Protein AF-A0AAF0EK63-F1 (afdb_monomer)

Sequence (101 aa):
MSTYFDTLRTPYQNVPITEEGVATSEFIEATEGVVKLFDLLGSTAFAVVQNDMNGNIKKIRDRLLATGPDLSGTLQLLVKNEGQPGDKKRTATEGLLWLLR

Organism: NCBI:txid180528

Nearest PDB structures (foldseek):
  3kv0-assembly1_A  TM=8.869E-01  e=2.535E-06  Podospora anserina
  4gjq-assembly1_A  TM=7.979E-01  e=3.748E-03  Homo sapiens
  1sx6-assembly1_A  TM=8.122E-01  e=4.472E-03  Homo sapiens
  2evd-assembly1_A  TM=8.133E-01  e=6.002E-03  Homo sapiens

Mean predicted aligned error: 3.24 Å

pLDDT: mean 94.57, std 4.96, range [72.56, 98.75]

Solvent-accessible surface area (backbone atoms only — not comparable to full-atom values): 5704 Å² total; per-residue (Å²): 135,87,56,76,67,76,71,40,93,41,39,71,92,70,40,55,73,54,98,70,32,43,33,33,69,46,46,48,50,20,50,53,47,56,50,55,49,50,62,78,68,68,47,77,82,47,50,65,56,43,51,52,51,53,53,23,50,47,34,39,49,54,48,29,73,74,58,36,57,93,42,22,37,15,53,52,35,29,41,64,68,56,47,62,94,88,56,94,69,40,63,33,48,52,16,49,55,63,74,75,107

Foldseek 3Di:
DDDLQNVQPAAPVNQDQDPLGTFLVSVLSNLVSVLVVVVVVVDPVCVVVSVLLVQLSVQLVVQCVVPPCVQRRHVNSLQVNQDDPPDPDSRNVVSVVVSVD

InterPro domains:
  IPR014830 Glycolipid transfer protein domain [PF08718] (22-101)
  IPR014830 Glycolipid transfer protein domain [PTHR10219] (5-101)
  IPR036497 Glycolipid transfer protein superfamily [G3DSA:1.10.3520.10] (2-101)
  IPR036497 Glycolipid transfer protein superfamily [SSF110004] (13-101)

Radius of gyration: 14.44 Å; Cα contacts (8 Å, |Δi|>4): 111; chains: 1; bounding box: 33×40×39 Å

Secondary structure (DSSP, 8-state):
---GGGG-SS-GGG--EETTEEBHHHHHHHHHHHHHHHHHTT-GGGHHHHHHHHHHHHHHHHHHHHH-HHHHSBHHHHHHHH--TT-S--HHHHHHHHHT-

Structure (mmCIF, N/CA/C/O backbone):
data_AF-A0AAF0EK63-F1
#
_entry.id   AF-A0AAF0EK63-F1
#
loop_
_atom_site.group_PDB
_atom_site.id
_atom_site.type_symbol
_atom_site.label_atom_id
_atom_site.label_alt_id
_atom_site.label_comp_id
_atom_site.label_asym_id
_atom_site.label_entity_id
_atom_site.label_seq_id
_atom_site.pdbx_PDB_ins_code
_atom_site.Cartn_x
_atom_site.Cartn_y
_atom_site.Cartn_z
_atom_site.occupancy
_atom_site.B_iso_or_equiv
_atom_site.auth_seq_id
_atom_site.auth_comp_id
_atom_site.auth_asym_id
_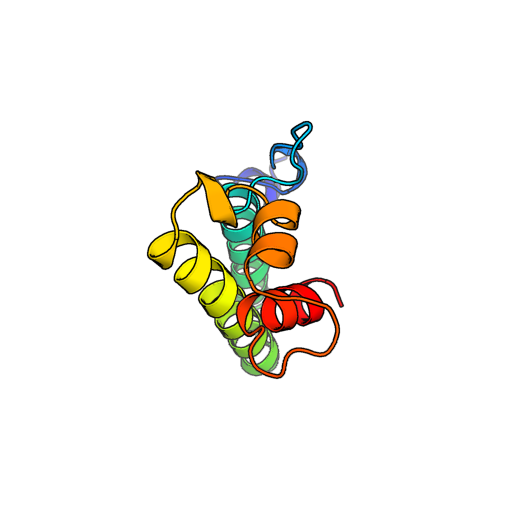atom_site.auth_atom_id
_atom_site.pdbx_PDB_model_num
ATOM 1 N N . MET A 1 1 ? -19.325 20.355 6.082 1.00 72.56 1 MET A N 1
ATOM 2 C CA . MET A 1 1 ? -18.933 19.570 7.272 1.00 72.56 1 MET A CA 1
ATOM 3 C C . MET A 1 1 ? -17.830 18.640 6.802 1.00 72.56 1 MET A C 1
ATOM 5 O O . MET A 1 1 ? -18.084 17.948 5.827 1.00 72.56 1 MET A O 1
ATOM 9 N N . SER A 1 2 ? -16.621 18.713 7.368 1.00 86.19 2 SER A N 1
ATOM 10 C CA . SER A 1 2 ? -15.533 17.814 6.962 1.00 86.19 2 SER A CA 1
ATOM 11 C C . SER A 1 2 ? -15.669 16.472 7.674 1.00 86.19 2 SER A C 1
ATOM 13 O O . SER A 1 2 ? -16.073 16.405 8.836 1.00 86.19 2 SER A O 1
ATOM 15 N N . THR A 1 3 ? -15.344 15.408 6.966 1.00 91.88 3 THR A N 1
ATOM 16 C CA . THR A 1 3 ? -15.284 14.035 7.453 1.00 91.88 3 THR A CA 1
ATOM 17 C C . THR A 1 3 ? -13.848 13.673 7.824 1.00 91.88 3 THR A C 1
ATOM 19 O O . THR A 1 3 ? -12.909 14.410 7.524 1.00 91.88 3 THR A O 1
ATOM 22 N N . TYR A 1 4 ? -13.655 12.513 8.453 1.00 92.00 4 TYR A N 1
ATOM 23 C CA . TYR A 1 4 ? -12.315 11.977 8.698 1.00 92.00 4 TYR A CA 1
ATOM 24 C C . TYR A 1 4 ? -11.468 11.901 7.417 1.00 92.00 4 TYR A C 1
ATOM 26 O O . TYR A 1 4 ? -10.296 12.273 7.425 1.00 92.00 4 TYR A O 1
ATOM 34 N N . PHE A 1 5 ? -12.069 11.467 6.307 1.00 90.12 5 PHE A N 1
ATOM 35 C CA . PHE A 1 5 ? -11.356 11.267 5.045 1.00 90.12 5 PHE A CA 1
ATOM 36 C C . PHE A 1 5 ? -10.809 12.567 4.446 1.00 90.12 5 PHE A C 1
ATOM 38 O O . PHE A 1 5 ? -9.795 12.522 3.757 1.00 90.12 5 PHE A O 1
ATOM 45 N N . ASP A 1 6 ? -11.401 13.716 4.783 1.00 90.31 6 ASP A N 1
ATOM 46 C CA . ASP A 1 6 ? -10.906 15.033 4.358 1.00 90.31 6 ASP A CA 1
ATOM 47 C C . ASP A 1 6 ? -9.614 15.443 5.091 1.00 90.31 6 ASP A C 1
ATOM 49 O O . ASP A 1 6 ? -8.952 16.400 4.700 1.00 90.31 6 ASP A O 1
ATOM 53 N N . THR A 1 7 ? -9.245 14.729 6.162 1.00 90.88 7 THR A N 1
ATOM 54 C CA . THR A 1 7 ? -8.003 14.957 6.923 1.00 90.88 7 THR A CA 1
ATOM 55 C C . THR A 1 7 ? -6.842 14.077 6.461 1.00 90.88 7 THR A C 1
ATOM 57 O O . THR A 1 7 ? -5.705 14.274 6.896 1.00 90.88 7 THR A O 1
ATOM 60 N N . LEU A 1 8 ? -7.109 13.097 5.591 1.00 92.69 8 LEU A N 1
ATOM 61 C CA . LEU A 1 8 ? -6.079 12.213 5.059 1.00 92.69 8 LEU A CA 1
ATOM 62 C C . LEU A 1 8 ? -5.196 12.970 4.072 1.00 92.69 8 LEU A C 1
ATOM 64 O O . LEU A 1 8 ? -5.685 13.687 3.204 1.00 92.69 8 LEU A O 1
ATOM 68 N N . ARG A 1 9 ? -3.882 12.758 4.176 1.00 90.25 9 ARG A N 1
ATOM 69 C CA . ARG A 1 9 ? -2.905 13.358 3.261 1.00 90.25 9 ARG A CA 1
ATOM 70 C C . ARG A 1 9 ? -3.132 12.894 1.815 1.00 90.25 9 ARG A C 1
ATOM 72 O O . ARG A 1 9 ? -3.133 13.730 0.917 1.00 90.25 9 ARG A O 1
ATOM 79 N N . THR A 1 10 ? -3.418 11.606 1.620 1.00 94.31 10 THR A N 1
ATOM 80 C CA . THR A 1 10 ? -3.821 11.042 0.325 1.00 94.31 10 THR A CA 1
ATOM 81 C C . THR A 1 10 ? -5.068 10.174 0.502 1.00 94.31 10 THR A C 1
ATOM 83 O O . THR A 1 10 ? -4.957 9.028 0.933 1.00 94.31 10 THR A O 1
ATOM 86 N N . PRO A 1 11 ? -6.279 10.682 0.214 1.00 94.94 11 PRO A N 1
ATOM 87 C CA . PRO A 1 11 ? -7.461 9.832 0.127 1.00 94.94 11 PRO A CA 1
ATOM 88 C C . PRO A 1 11 ? -7.390 8.967 -1.139 1.00 94.94 11 PRO A C 1
ATOM 90 O O . PRO A 1 11 ? -6.827 9.388 -2.148 1.00 94.94 11 PRO A O 1
ATOM 93 N N . TYR A 1 12 ? -8.031 7.793 -1.134 1.00 95.62 12 TYR A N 1
ATOM 94 C CA . TYR A 1 12 ? -8.047 6.886 -2.298 1.00 95.62 12 TYR A CA 1
ATOM 95 C C . TYR A 1 12 ? -8.511 7.547 -3.604 1.00 95.62 12 TYR A C 1
ATOM 97 O O . TYR A 1 12 ? -8.040 7.191 -4.676 1.00 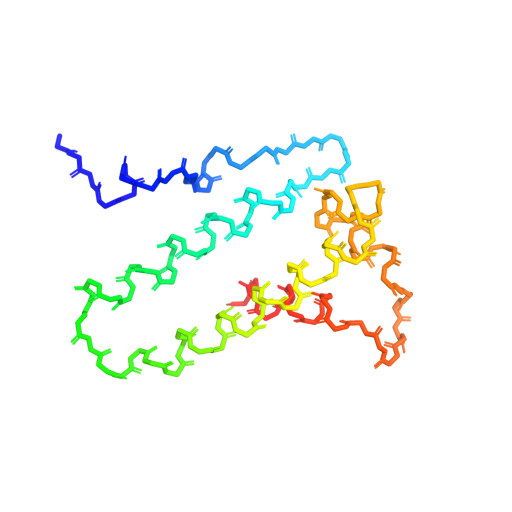95.62 12 TYR A O 1
ATOM 105 N N . GLN A 1 13 ? -9.399 8.539 -3.506 1.00 95.06 13 GLN A N 1
ATOM 106 C CA . GLN A 1 13 ? -9.912 9.324 -4.635 1.00 95.06 13 GLN A CA 1
ATOM 107 C C . GLN A 1 13 ? -8.802 10.069 -5.394 1.00 95.06 13 GLN A C 1
ATOM 109 O O . GLN A 1 13 ? -8.952 10.366 -6.574 1.00 95.06 13 GLN A O 1
ATOM 114 N N . ASN A 1 14 ? -7.698 10.358 -4.701 1.00 95.75 14 ASN A N 1
ATOM 115 C CA . ASN A 1 14 ? -6.563 11.115 -5.210 1.00 95.75 14 ASN A CA 1
ATOM 116 C C . ASN A 1 14 ? -5.358 10.218 -5.522 1.00 95.75 14 ASN A C 1
ATOM 118 O O . ASN A 1 14 ? -4.293 10.741 -5.837 1.00 95.75 14 ASN A O 1
ATOM 122 N N . VAL A 1 15 ? -5.493 8.889 -5.423 1.00 97.75 15 VAL A N 1
ATOM 123 C CA . VAL A 1 15 ? -4.422 7.963 -5.807 1.00 97.75 15 VAL A CA 1
ATOM 124 C C . VAL A 1 15 ? -4.297 7.976 -7.335 1.00 97.75 15 VAL A C 1
ATOM 126 O O . VAL A 1 15 ? -5.265 7.625 -8.016 1.00 97.75 15 VAL A O 1
ATOM 129 N N . PRO A 1 16 ? -3.137 8.366 -7.899 1.00 97.94 16 PRO A N 1
ATOM 130 C CA . PRO A 1 16 ? -2.968 8.437 -9.342 1.00 97.94 16 PRO A CA 1
ATOM 131 C C . PRO A 1 16 ? -3.105 7.067 -10.010 1.00 97.94 16 PRO A C 1
ATOM 133 O O . PRO A 1 16 ? -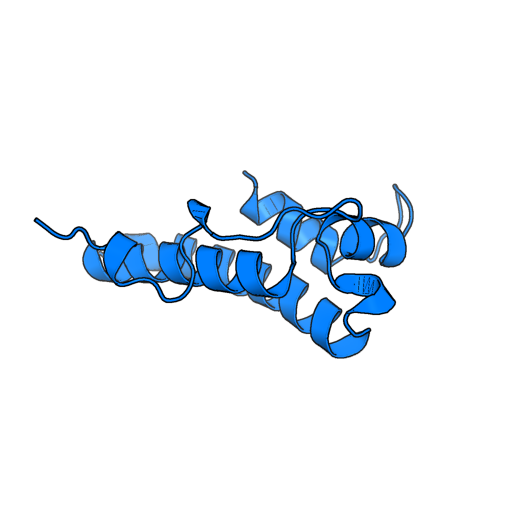2.554 6.064 -9.546 1.00 97.94 16 PRO A O 1
ATOM 136 N N . ILE A 1 17 ? -3.802 7.057 -11.143 1.00 97.62 17 ILE A N 1
ATOM 137 C CA . ILE A 1 17 ? -3.875 5.923 -12.062 1.00 97.62 17 ILE A CA 1
ATOM 138 C C . ILE A 1 17 ? -3.235 6.383 -13.371 1.00 97.62 17 ILE A C 1
ATOM 140 O O . ILE A 1 17 ? -3.768 7.265 -14.044 1.00 97.62 17 ILE A O 1
ATOM 144 N N . THR A 1 18 ? -2.076 5.820 -13.700 1.00 93.25 18 THR A N 1
ATOM 145 C CA . THR A 1 18 ? -1.341 6.080 -14.944 1.00 93.25 18 THR A CA 1
ATOM 146 C C . THR A 1 18 ? -1.579 4.954 -15.947 1.00 93.25 18 THR A C 1
ATOM 148 O O . THR A 1 18 ? -2.245 3.960 -15.648 1.00 93.25 18 THR A O 1
ATOM 151 N N . GLU A 1 19 ? -1.004 5.080 -17.143 1.00 95.06 19 GLU A N 1
ATOM 152 C CA . GLU A 1 19 ? -0.985 3.989 -18.122 1.00 95.06 19 GLU A CA 1
ATOM 153 C C . GLU A 1 19 ? -0.253 2.744 -17.591 1.00 95.06 19 GLU A C 1
ATOM 155 O O . GLU A 1 19 ? -0.632 1.620 -17.925 1.00 95.06 19 GLU A O 1
ATOM 160 N N . GLU A 1 20 ? 0.750 2.913 -16.719 1.00 92.62 20 GLU A N 1
ATOM 161 C CA . GLU A 1 20 ? 1.442 1.790 -16.077 1.00 92.62 20 GLU A CA 1
ATOM 162 C C . GLU A 1 20 ? 0.703 1.231 -14.853 1.00 92.62 20 GLU A C 1
ATOM 164 O O . GLU A 1 20 ? 1.098 0.181 -14.334 1.00 92.62 20 GLU A O 1
ATOM 169 N N . GLY A 1 21 ? -0.354 1.897 -14.373 1.00 97.56 21 GLY A N 1
ATOM 170 C CA . GLY A 1 21 ? -1.216 1.400 -13.305 1.00 97.56 21 GLY A CA 1
ATOM 171 C C . GLY A 1 21 ? -1.396 2.330 -12.104 1.00 97.56 21 GLY A C 1
ATOM 172 O O . GLY A 1 21 ? -1.293 3.546 -12.201 1.00 97.56 21 GLY A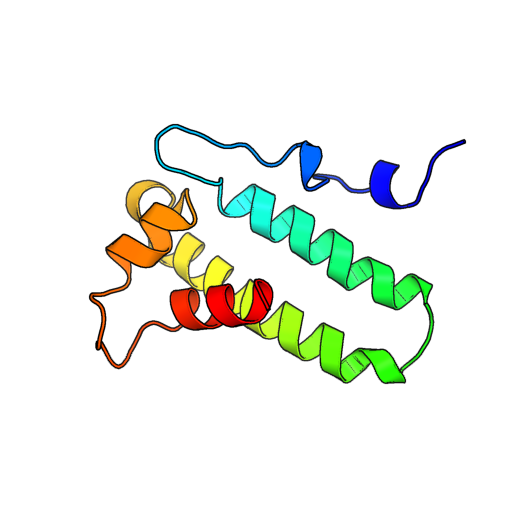 O 1
ATOM 173 N N . VAL A 1 22 ? -1.724 1.741 -10.952 1.00 98.62 22 VAL A N 1
ATOM 174 C CA . VAL A 1 22 ? -2.028 2.466 -9.707 1.00 98.62 22 VAL A CA 1
ATOM 175 C C . VAL A 1 22 ? -0.729 2.809 -8.993 1.00 98.62 22 VA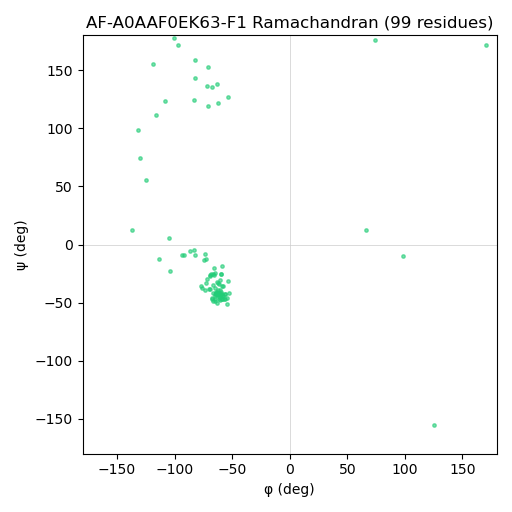L A C 1
ATOM 177 O O . VAL A 1 22 ? 0.039 1.894 -8.696 1.00 98.62 22 VAL A O 1
ATOM 180 N N . ALA A 1 23 ? -0.496 4.086 -8.687 1.00 98.50 23 ALA A N 1
ATOM 181 C CA . ALA A 1 23 ? 0.737 4.533 -8.045 1.00 98.50 23 ALA A CA 1
ATOM 182 C C . ALA A 1 23 ? 0.912 3.913 -6.644 1.00 98.50 23 ALA A C 1
ATOM 184 O O . ALA A 1 23 ? 0.054 4.034 -5.764 1.00 98.50 23 ALA A O 1
ATOM 185 N N . THR A 1 24 ? 2.026 3.203 -6.443 1.00 98.62 24 THR A N 1
ATOM 186 C CA . THR A 1 24 ? 2.248 2.359 -5.259 1.00 98.62 24 THR A CA 1
ATOM 187 C C . THR A 1 24 ? 2.373 3.180 -3.979 1.00 98.62 24 THR A C 1
ATOM 189 O O . THR A 1 24 ? 1.831 2.789 -2.945 1.00 98.62 24 THR A O 1
ATOM 192 N N . SER A 1 25 ? 3.085 4.308 -4.024 1.00 98.12 25 SER A N 1
ATOM 193 C CA . SER A 1 25 ? 3.343 5.142 -2.843 1.00 98.12 25 SER A CA 1
ATOM 194 C C . SER A 1 25 ? 2.052 5.736 -2.285 1.00 98.12 25 SER A C 1
ATOM 196 O O . SER A 1 25 ? 1.784 5.645 -1.089 1.00 98.12 25 SER A O 1
ATOM 198 N N . GLU A 1 26 ? 1.229 6.294 -3.165 1.00 98.38 26 GLU A N 1
ATOM 199 C CA . GLU A 1 26 ? -0.038 6.938 -2.847 1.00 98.38 26 GLU A CA 1
ATOM 200 C C . GLU A 1 26 ? -1.078 5.905 -2.413 1.00 98.38 26 GLU A C 1
ATOM 202 O O . GLU A 1 26 ? -1.818 6.145 -1.460 1.00 98.38 26 GLU A O 1
ATOM 207 N N . PHE A 1 27 ? -1.094 4.722 -3.039 1.00 98.50 27 PHE A N 1
ATOM 208 C CA . PHE A 1 27 ? -1.918 3.605 -2.579 1.00 98.50 27 PHE A CA 1
ATOM 209 C C . PHE A 1 27 ? -1.566 3.194 -1.144 1.00 98.50 27 PHE A C 1
ATOM 211 O O . PHE A 1 27 ? -2.460 3.033 -0.309 1.00 98.50 27 PHE A O 1
ATOM 218 N N . ILE A 1 28 ? -0.273 3.049 -0.832 1.00 98.31 28 ILE A N 1
ATOM 219 C CA . ILE A 1 28 ? 0.184 2.735 0.527 1.00 98.31 28 ILE A CA 1
ATOM 220 C C . ILE A 1 28 ? -0.278 3.822 1.506 1.00 98.31 28 ILE A C 1
ATOM 222 O O . ILE A 1 28 ? -0.826 3.500 2.559 1.00 98.31 28 ILE A O 1
ATOM 226 N N . GLU A 1 29 ? -0.090 5.095 1.158 1.00 97.94 29 GLU A N 1
ATOM 227 C CA . GLU A 1 29 ? -0.457 6.222 2.018 1.00 97.94 29 GLU A CA 1
ATOM 228 C C . GLU A 1 29 ? -1.971 6.269 2.295 1.00 97.94 29 GLU A C 1
ATOM 230 O O . GLU A 1 29 ? -2.396 6.448 3.441 1.00 97.94 29 GLU A O 1
ATOM 235 N N . ALA A 1 30 ? -2.792 6.026 1.269 1.00 97.81 30 AL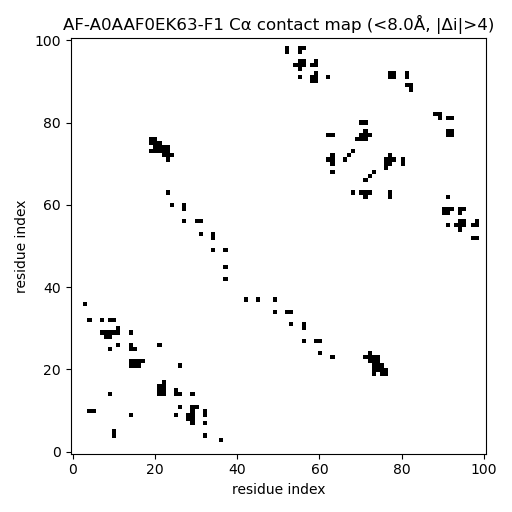A A N 1
ATOM 236 C CA . ALA A 1 30 ? -4.241 5.925 1.409 1.00 97.81 30 ALA A CA 1
ATOM 237 C C . ALA A 1 30 ? -4.656 4.729 2.282 1.00 97.81 30 ALA A C 1
ATOM 239 O O . ALA A 1 30 ? -5.536 4.857 3.140 1.00 97.81 30 ALA A O 1
ATOM 240 N N . THR A 1 31 ? -3.990 3.580 2.119 1.00 97.62 31 THR A N 1
ATOM 241 C CA . THR A 1 31 ? -4.246 2.377 2.927 1.00 97.62 31 THR A CA 1
ATOM 242 C C . THR A 1 31 ? -3.926 2.622 4.401 1.00 97.62 31 THR A C 1
ATOM 244 O O . THR A 1 31 ? -4.721 2.268 5.270 1.00 97.62 31 THR A O 1
ATOM 247 N N . GLU A 1 32 ? -2.810 3.287 4.708 1.00 96.56 32 GLU A N 1
ATOM 248 C CA . GLU A 1 32 ? -2.458 3.672 6.081 1.00 96.56 32 GLU A CA 1
ATOM 249 C C . GLU A 1 32 ? -3.477 4.635 6.700 1.00 96.56 32 GLU A C 1
ATOM 251 O O . GLU A 1 32 ? -3.738 4.570 7.903 1.00 96.56 32 GLU A O 1
ATOM 256 N N . GLY A 1 33 ? -4.088 5.501 5.888 1.00 95.75 33 GLY A N 1
ATOM 257 C CA . GLY A 1 33 ? -5.223 6.322 6.305 1.00 95.75 33 GLY A CA 1
ATOM 258 C C . GLY A 1 33 ? -6.420 5.486 6.764 1.00 95.75 33 GLY A C 1
ATOM 259 O O . GLY A 1 33 ? -7.026 5.788 7.787 1.00 95.75 33 GLY A O 1
ATOM 260 N N . VAL A 1 34 ? -6.731 4.390 6.069 1.00 93.81 34 VAL A N 1
ATOM 261 C CA . VAL A 1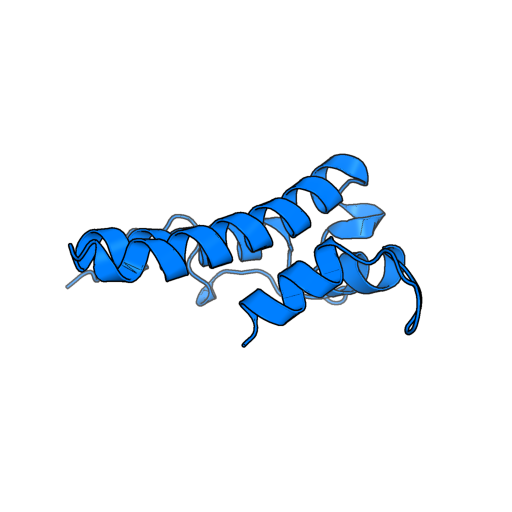 34 ? -7.788 3.458 6.502 1.00 93.81 34 VAL A CA 1
ATOM 262 C C . VAL A 1 34 ? -7.389 2.699 7.762 1.00 93.81 34 VAL A C 1
ATOM 264 O O . VAL A 1 34 ? -8.223 2.527 8.644 1.00 93.81 34 VAL A O 1
ATOM 267 N N . VAL A 1 35 ? -6.126 2.295 7.908 1.00 95.00 35 VAL A N 1
ATOM 268 C CA . VAL A 1 35 ? -5.667 1.646 9.148 1.00 95.00 35 VAL A CA 1
ATOM 269 C C . VAL A 1 35 ? -5.894 2.562 10.358 1.00 95.00 35 VAL A C 1
ATOM 271 O O . VAL A 1 35 ? -6.444 2.128 11.368 1.00 95.00 35 VAL A O 1
ATOM 274 N N . LYS A 1 36 ? -5.568 3.852 10.228 1.00 92.75 36 LYS A N 1
ATOM 275 C CA . LYS A 1 36 ? -5.778 4.858 11.282 1.00 92.75 36 LYS A CA 1
ATOM 276 C C . LYS A 1 36 ? -7.253 5.132 11.595 1.00 92.75 36 LYS A C 1
ATOM 278 O O . LYS A 1 36 ? -7.559 5.618 12.681 1.00 92.75 36 LYS A O 1
ATOM 283 N N . LEU A 1 37 ? -8.184 4.813 10.692 1.00 92.88 37 LEU A N 1
ATOM 284 C CA . LEU A 1 37 ? -9.618 4.902 10.988 1.00 92.88 37 LEU A CA 1
ATOM 285 C C . LEU A 1 37 ? -10.006 3.958 12.136 1.00 92.88 37 LEU A C 1
ATOM 287 O O . LEU A 1 37 ? -10.870 4.302 12.940 1.00 92.88 37 LEU A O 1
ATOM 291 N N . PHE A 1 38 ? -9.360 2.793 12.254 1.00 91.69 38 PHE A N 1
ATOM 292 C CA . PHE A 1 38 ? -9.656 1.841 13.329 1.00 91.69 38 PHE A CA 1
ATOM 293 C C . PHE A 1 38 ? -9.286 2.372 14.718 1.00 91.69 38 PHE A C 1
ATOM 295 O O . PHE A 1 38 ? -9.930 1.987 15.694 1.00 91.69 38 PHE A O 1
ATOM 302 N N . ASP A 1 39 ? -8.327 3.296 14.814 1.00 87.94 39 ASP A N 1
ATOM 303 C CA . ASP A 1 39 ? -7.999 3.965 16.078 1.00 87.94 39 ASP A CA 1
ATOM 304 C C . ASP A 1 39 ? -9.153 4.854 16.551 1.00 87.94 39 ASP A C 1
ATOM 306 O O . ASP A 1 39 ? -9.451 4.910 17.744 1.00 87.94 39 ASP A O 1
ATOM 310 N N . LEU A 1 40 ? -9.873 5.485 15.616 1.00 88.38 40 LEU A N 1
ATOM 311 C CA . LEU A 1 40 ? -11.062 6.284 15.926 1.00 88.38 40 LEU A CA 1
ATOM 312 C C . LEU A 1 40 ? -12.240 5.432 16.399 1.00 88.38 40 LEU A C 1
ATOM 314 O O . LEU A 1 40 ? -13.077 5.912 17.160 1.00 88.38 40 LEU A O 1
ATOM 318 N N . LEU A 1 41 ? -12.305 4.169 15.971 1.00 87.44 41 LEU A N 1
ATOM 319 C CA . LEU A 1 41 ? -13.307 3.218 16.454 1.00 87.44 41 LEU A CA 1
ATOM 320 C C . LEU A 1 41 ? -12.999 2.727 17.881 1.00 87.44 41 LEU A C 1
ATOM 322 O O . LEU A 1 41 ? -13.869 2.136 18.519 1.00 87.44 41 LEU A O 1
ATOM 326 N N . GLY A 1 42 ? -11.787 2.980 18.395 1.00 77.12 42 GLY A N 1
ATOM 327 C CA . GLY A 1 42 ? -11.447 2.900 19.819 1.00 77.12 42 GLY A CA 1
ATOM 328 C C . GLY A 1 42 ? -11.492 1.505 20.445 1.00 77.12 42 GLY A C 1
ATOM 329 O O . GLY A 1 42 ? -11.454 1.384 21.669 1.00 77.12 42 GLY A O 1
ATOM 330 N N . SER A 1 43 ? -11.586 0.445 19.640 1.00 84.06 43 SER A N 1
ATOM 331 C CA . SER A 1 43 ? -11.694 -0.928 20.134 1.00 84.06 43 SER A CA 1
ATOM 332 C C . SER A 1 43 ? -10.407 -1.705 19.895 1.00 84.06 43 SER A C 1
ATOM 334 O O . SER A 1 43 ? -9.978 -1.898 18.757 1.00 84.06 43 SER A O 1
ATOM 336 N N . THR A 1 44 ? -9.840 -2.250 20.972 1.00 84.81 44 THR A N 1
ATOM 337 C CA . THR A 1 44 ? -8.714 -3.196 20.909 1.00 84.81 44 THR A CA 1
ATOM 338 C C . THR A 1 44 ? -9.050 -4.448 20.098 1.00 84.81 44 THR A C 1
ATOM 340 O O . THR A 1 44 ? -8.139 -5.119 19.615 1.00 84.81 44 THR A O 1
ATOM 343 N N . ALA A 1 45 ? -10.338 -4.735 19.870 1.00 88.44 45 ALA A N 1
ATOM 344 C CA . ALA A 1 45 ? -10.778 -5.815 18.992 1.00 88.44 45 ALA A CA 1
ATOM 345 C C . ALA A 1 45 ? -10.274 -5.650 17.545 1.00 88.44 45 ALA A C 1
ATOM 347 O O . ALA A 1 45 ? -10.093 -6.648 16.851 1.00 88.44 45 ALA A O 1
ATOM 348 N N . PHE A 1 46 ? -9.986 -4.422 17.095 1.00 92.19 46 PHE A N 1
ATOM 349 C CA . PHE A 1 46 ? -9.441 -4.176 15.757 1.00 92.19 46 PHE A CA 1
ATOM 350 C C . PHE A 1 46 ? -7.921 -4.343 15.664 1.00 92.19 46 PHE A C 1
ATOM 352 O O . PHE A 1 46 ? -7.385 -4.289 14.560 1.00 92.19 46 PHE A O 1
ATOM 359 N N . ALA A 1 47 ? -7.211 -4.598 16.770 1.00 92.06 47 ALA A N 1
ATOM 360 C CA . ALA A 1 47 ? -5.752 -4.736 16.751 1.00 92.06 47 ALA A CA 1
ATOM 361 C C . ALA A 1 47 ? -5.277 -5.846 15.796 1.00 92.06 47 ALA A C 1
ATOM 363 O O . ALA A 1 47 ? -4.264 -5.692 15.121 1.00 92.06 47 ALA A O 1
ATOM 364 N N . VAL A 1 48 ? -6.031 -6.947 15.687 1.00 92.25 48 VAL A N 1
ATOM 365 C CA . VAL A 1 48 ? -5.715 -8.042 14.753 1.00 92.25 48 VAL A CA 1
ATOM 366 C C . VAL A 1 48 ? -5.804 -7.571 13.296 1.00 92.25 48 VAL A C 1
ATOM 368 O O . VAL A 1 48 ? -4.917 -7.880 12.506 1.00 92.25 48 VAL A O 1
ATOM 371 N N . VAL A 1 49 ? -6.823 -6.772 12.964 1.00 93.31 49 VAL A N 1
ATOM 372 C CA . VAL A 1 49 ? -7.025 -6.207 11.618 1.00 93.31 49 VAL A CA 1
ATOM 373 C C . VAL A 1 49 ? -5.921 -5.207 11.289 1.00 93.31 49 VAL A C 1
ATOM 375 O O . VAL A 1 49 ? -5.286 -5.307 10.243 1.00 93.31 49 VAL A O 1
ATOM 378 N N . GLN A 1 50 ? -5.633 -4.282 12.209 1.00 95.25 50 GLN A N 1
ATOM 379 C CA . GLN A 1 50 ? -4.567 -3.302 12.020 1.00 95.25 50 GLN A CA 1
ATOM 380 C C . GLN A 1 50 ? -3.204 -3.975 11.818 1.00 95.25 50 GLN A C 1
ATOM 382 O O . GLN A 1 50 ? -2.441 -3.570 10.943 1.00 95.25 50 GLN A O 1
ATOM 387 N N . ASN A 1 51 ? -2.889 -5.011 12.601 1.00 96.00 51 ASN A N 1
ATOM 388 C CA . ASN A 1 51 ? -1.625 -5.736 12.488 1.00 96.00 51 ASN A CA 1
ATOM 389 C C . ASN A 1 51 ? -1.490 -6.461 11.144 1.00 96.00 51 ASN A C 1
ATOM 391 O O . ASN A 1 51 ? -0.420 -6.401 10.536 1.00 96.00 51 ASN A O 1
ATOM 395 N N . ASP A 1 52 ? -2.557 -7.107 10.666 1.00 97.12 52 ASP A N 1
ATOM 396 C CA . ASP A 1 52 ? -2.555 -7.759 9.354 1.00 97.12 52 ASP A CA 1
ATOM 397 C C . ASP A 1 52 ? -2.347 -6.739 8.222 1.00 97.12 52 ASP A C 1
ATOM 399 O O . ASP A 1 52 ? -1.416 -6.871 7.420 1.00 97.12 52 ASP A O 1
ATOM 403 N N . MET A 1 53 ? -3.126 -5.652 8.222 1.00 97.88 53 MET A N 1
ATOM 404 C CA . MET A 1 53 ? -3.016 -4.595 7.213 1.00 97.88 53 MET A CA 1
ATOM 405 C C . MET A 1 53 ? -1.631 -3.939 7.215 1.00 97.88 53 MET A C 1
ATOM 407 O O . MET A 1 53 ? -1.008 -3.822 6.160 1.00 97.88 53 MET A O 1
ATOM 411 N N . ASN A 1 54 ? -1.105 -3.564 8.385 1.00 98.12 54 ASN A N 1
ATOM 412 C CA . ASN A 1 54 ? 0.235 -2.980 8.506 1.00 98.12 54 ASN A CA 1
ATOM 413 C C . ASN A 1 54 ? 1.327 -3.951 8.039 1.00 98.12 54 ASN A C 1
ATOM 415 O O . ASN A 1 54 ? 2.282 -3.543 7.373 1.00 98.12 54 ASN A O 1
ATOM 419 N N . GLY A 1 55 ? 1.181 -5.243 8.349 1.00 98.44 55 GLY A N 1
ATOM 420 C CA . GLY A 1 55 ? 2.085 -6.283 7.870 1.00 98.44 55 GLY A CA 1
ATOM 421 C C . GLY A 1 55 ? 2.103 -6.371 6.345 1.00 98.44 55 GLY A C 1
ATOM 422 O O . GLY A 1 55 ? 3.173 -6.448 5.741 1.00 98.44 55 GLY A O 1
ATOM 423 N N . ASN A 1 56 ? 0.938 -6.306 5.704 1.00 98.62 56 ASN A N 1
ATOM 424 C CA . ASN A 1 56 ? 0.831 -6.364 4.249 1.00 98.62 56 ASN A CA 1
ATOM 425 C C . ASN A 1 56 ? 1.291 -5.066 3.562 1.00 98.62 56 ASN A C 1
ATOM 427 O O . ASN A 1 56 ? 2.033 -5.141 2.580 1.00 98.62 56 ASN A O 1
ATOM 431 N N . ILE A 1 57 ? 0.978 -3.893 4.127 1.00 98.62 57 ILE A N 1
ATOM 432 C CA . ILE A 1 57 ? 1.529 -2.596 3.694 1.00 98.62 57 ILE A CA 1
ATOM 433 C C . ILE A 1 57 ? 3.059 -2.638 3.710 1.00 98.62 57 ILE A C 1
ATOM 435 O O . ILE A 1 57 ? 3.710 -2.239 2.740 1.00 98.62 57 ILE A O 1
ATOM 439 N N . LYS A 1 58 ? 3.649 -3.161 4.793 1.00 98.62 58 LYS A N 1
ATOM 440 C CA . LYS A 1 58 ? 5.102 -3.255 4.932 1.00 98.62 58 LYS A CA 1
ATOM 441 C C . LYS A 1 58 ? 5.737 -4.079 3.811 1.00 98.62 58 LYS A C 1
ATOM 443 O O . LYS A 1 58 ? 6.740 -3.643 3.260 1.00 98.62 58 LYS A O 1
ATOM 448 N N . LYS A 1 59 ? 5.146 -5.214 3.425 1.00 98.56 59 LYS A N 1
ATOM 449 C CA . LYS A 1 59 ? 5.663 -6.052 2.325 1.00 98.56 59 LYS A CA 1
ATOM 450 C C . LYS A 1 59 ? 5.740 -5.281 1.001 1.00 98.56 59 LYS A C 1
ATOM 452 O O . LYS A 1 59 ? 6.750 -5.362 0.305 1.00 98.56 59 LYS A O 1
ATOM 457 N N . ILE A 1 60 ? 4.699 -4.510 0.675 1.00 98.62 60 ILE A N 1
ATOM 458 C CA . ILE A 1 60 ? 4.641 -3.693 -0.549 1.00 98.62 60 ILE A CA 1
ATOM 459 C C . ILE A 1 60 ? 5.668 -2.558 -0.484 1.00 98.62 60 ILE A C 1
ATOM 461 O O . ILE A 1 60 ? 6.436 -2.358 -1.427 1.00 98.62 60 ILE A O 1
ATOM 465 N N . ARG A 1 61 ? 5.734 -1.850 0.651 1.00 98.62 61 ARG A N 1
ATOM 466 C CA . ARG A 1 61 ? 6.694 -0.761 0.864 1.00 98.62 61 ARG A CA 1
ATOM 467 C C . ARG A 1 61 ? 8.141 -1.240 0.780 1.00 98.62 61 ARG A C 1
ATOM 469 O O . ARG A 1 61 ? 8.944 -0.607 0.103 1.00 98.62 61 ARG A O 1
ATOM 476 N N . ASP A 1 62 ? 8.470 -2.347 1.440 1.00 98.56 62 ASP A N 1
ATOM 477 C CA . ASP A 1 62 ? 9.823 -2.907 1.443 1.00 98.56 62 ASP A CA 1
ATOM 478 C C . ASP A 1 62 ? 10.262 -3.266 0.014 1.00 98.56 62 ASP A C 1
ATOM 480 O O . ASP A 1 62 ? 11.398 -2.989 -0.372 1.00 98.56 62 ASP A O 1
ATOM 484 N N . ARG A 1 63 ? 9.351 -3.805 -0.810 1.00 98.25 63 ARG A N 1
ATOM 485 C CA . ARG A 1 63 ? 9.619 -4.074 -2.228 1.00 98.25 63 ARG A CA 1
ATOM 486 C C . ARG A 1 63 ? 9.861 -2.793 -3.023 1.00 98.25 63 ARG A C 1
ATOM 488 O O . ARG A 1 63 ? 10.855 -2.726 -3.742 1.00 98.25 63 ARG A O 1
ATOM 495 N N . LEU A 1 64 ? 8.995 -1.788 -2.876 1.00 98.44 64 LEU A N 1
ATOM 496 C CA . LEU A 1 64 ? 9.157 -0.492 -3.542 1.00 98.44 64 LEU A CA 1
ATOM 497 C C . LEU A 1 64 ? 10.508 0.149 -3.205 1.00 98.44 64 LEU A C 1
ATOM 499 O O . LEU A 1 64 ? 11.224 0.575 -4.107 1.00 98.44 64 LEU A O 1
ATOM 503 N N . LEU A 1 65 ? 10.883 0.175 -1.925 1.00 98.44 65 LEU A N 1
ATOM 504 C CA . LEU A 1 65 ? 12.158 0.737 -1.479 1.00 98.44 65 LEU A CA 1
ATOM 505 C C . LEU A 1 65 ? 13.361 -0.058 -2.001 1.00 98.44 65 LEU A C 1
ATOM 507 O O . LEU A 1 65 ? 14.375 0.535 -2.356 1.00 98.44 65 LEU A O 1
ATOM 511 N N . ALA A 1 66 ? 13.251 -1.387 -2.069 1.00 98.12 66 ALA A N 1
ATOM 512 C CA . ALA A 1 66 ? 14.338 -2.246 -2.529 1.00 98.12 66 ALA A CA 1
ATOM 513 C C . ALA A 1 66 ? 14.590 -2.159 -4.042 1.00 98.12 66 ALA A C 1
ATOM 515 O O . ALA A 1 66 ? 15.719 -2.380 -4.475 1.00 98.12 66 ALA A O 1
ATOM 516 N N . THR A 1 67 ? 13.564 -1.880 -4.854 1.00 97.94 67 THR A N 1
ATOM 517 C CA . THR A 1 67 ? 13.697 -1.887 -6.323 1.00 97.94 67 THR A CA 1
ATOM 518 C C . THR A 1 67 ? 13.531 -0.539 -6.999 1.00 97.94 67 THR A C 1
ATOM 520 O O . THR A 1 67 ? 13.801 -0.430 -8.191 1.00 97.94 67 THR A O 1
ATOM 523 N N . GLY A 1 68 ? 13.048 0.465 -6.276 1.00 97.88 68 GLY A N 1
ATOM 524 C CA . GLY A 1 68 ? 12.738 1.770 -6.838 1.00 97.88 68 GLY A CA 1
ATOM 525 C C . GLY A 1 68 ? 11.465 1.801 -7.700 1.00 97.88 68 GLY A C 1
ATOM 526 O O . GLY A 1 68 ? 10.809 0.770 -7.921 1.00 97.88 68 GLY A O 1
ATOM 527 N N . PRO A 1 69 ? 11.101 3.007 -8.175 1.00 96.56 69 PRO A N 1
ATOM 528 C CA . PRO A 1 69 ? 9.858 3.262 -8.900 1.00 96.56 69 PRO A CA 1
ATOM 529 C C . PRO A 1 69 ? 9.823 2.630 -10.298 1.00 96.56 69 PRO A C 1
ATOM 531 O O . PRO A 1 69 ? 8.750 2.261 -10.758 1.00 96.56 69 PRO A O 1
ATOM 534 N N . ASP A 1 70 ? 10.965 2.403 -10.945 1.00 97.06 70 ASP A N 1
ATOM 535 C CA . ASP A 1 70 ? 10.990 1.808 -12.291 1.00 97.06 70 ASP A CA 1
ATOM 536 C C . ASP A 1 70 ? 10.415 0.383 -12.312 1.00 97.06 70 ASP A C 1
ATOM 538 O O . ASP A 1 70 ? 9.798 -0.047 -13.286 1.00 97.06 70 ASP A O 1
ATOM 542 N N . LEU A 1 71 ? 10.597 -0.362 -11.215 1.00 97.44 71 LEU A N 1
ATOM 543 C CA . LEU A 1 71 ? 10.128 -1.743 -11.100 1.00 97.44 71 LEU A CA 1
ATOM 544 C C . LEU A 1 71 ? 8.881 -1.899 -10.235 1.00 97.44 71 LEU A C 1
ATOM 546 O O . LEU A 1 71 ? 8.177 -2.895 -10.388 1.00 97.44 71 LEU A O 1
ATOM 550 N N . SER A 1 72 ? 8.612 -0.951 -9.338 1.00 98.44 72 SER A N 1
ATOM 551 C CA . SER A 1 72 ? 7.541 -1.062 -8.340 1.00 98.44 72 SER A CA 1
ATOM 552 C C . SER A 1 72 ? 6.724 0.223 -8.173 1.00 98.44 72 SER A C 1
ATOM 554 O O . SER A 1 72 ? 5.961 0.334 -7.217 1.00 98.44 72 SER A O 1
ATOM 556 N N . GLY A 1 73 ? 6.872 1.199 -9.072 1.00 97.94 73 GLY A N 1
ATOM 557 C CA . GLY A 1 73 ? 6.211 2.507 -8.997 1.00 97.94 73 GLY A CA 1
ATOM 558 C C . GLY A 1 73 ? 4.697 2.435 -9.147 1.00 97.94 73 GLY A C 1
ATOM 559 O O . GLY A 1 73 ? 3.994 3.258 -8.567 1.00 97.94 73 GLY A O 1
ATOM 560 N N . THR A 1 74 ? 4.196 1.399 -9.824 1.00 98.75 74 THR A N 1
ATOM 561 C CA . THR A 1 74 ? 2.780 1.029 -9.806 1.00 98.75 74 THR A CA 1
ATOM 562 C C . THR A 1 74 ? 2.580 -0.371 -9.239 1.00 98.75 74 THR A C 1
ATOM 564 O O . THR A 1 74 ? 3.482 -1.213 -9.309 1.00 98.75 74 THR A O 1
ATOM 567 N N . LEU A 1 75 ? 1.390 -0.653 -8.704 1.00 98.50 75 LEU A N 1
ATOM 568 C CA . LEU A 1 75 ? 1.051 -1.977 -8.171 1.00 98.50 75 LEU A CA 1
ATOM 569 C C . LEU A 1 75 ? 1.189 -3.069 -9.244 1.00 98.50 75 LEU A C 1
ATOM 571 O O . LEU A 1 75 ? 1.638 -4.179 -8.968 1.00 98.50 75 LEU A O 1
ATOM 575 N N . GLN A 1 76 ? 0.852 -2.741 -10.489 1.00 97.88 76 GLN A N 1
ATOM 576 C CA . GLN A 1 76 ? 0.958 -3.625 -11.642 1.00 97.88 76 GLN A CA 1
ATOM 577 C C . GLN A 1 76 ? 2.420 -3.922 -11.985 1.00 97.88 76 GLN A C 1
ATOM 579 O O . GLN A 1 76 ? 2.768 -5.090 -12.176 1.00 97.88 76 GLN A O 1
ATOM 584 N N . LEU A 1 77 ? 3.282 -2.898 -12.029 1.00 97.88 77 LEU A N 1
ATOM 585 C CA . LEU A 1 77 ? 4.722 -3.084 -12.219 1.00 97.88 77 LEU A CA 1
ATOM 586 C C . LEU A 1 77 ? 5.317 -3.910 -11.079 1.00 97.88 77 LEU A C 1
ATOM 588 O O . LEU A 1 77 ? 6.026 -4.878 -11.347 1.00 97.88 77 LEU A O 1
ATOM 592 N N . LEU A 1 78 ? 4.957 -3.602 -9.830 1.00 98.12 78 LEU A N 1
ATOM 593 C CA . LEU A 1 78 ? 5.405 -4.338 -8.651 1.00 98.12 78 LEU A CA 1
ATOM 594 C C . LEU A 1 78 ? 5.096 -5.832 -8.785 1.00 98.12 78 LEU A C 1
ATOM 596 O O . LEU A 1 78 ? 5.997 -6.659 -8.651 1.00 98.12 78 LEU A O 1
ATOM 600 N N . VAL A 1 79 ? 3.846 -6.184 -9.102 1.00 97.12 79 VAL A N 1
ATOM 601 C CA . VAL A 1 79 ? 3.413 -7.582 -9.245 1.00 97.12 79 VAL A CA 1
ATOM 602 C C . VAL A 1 79 ? 4.111 -8.258 -10.423 1.00 97.12 79 VAL A C 1
ATOM 604 O O . VAL A 1 79 ? 4.574 -9.392 -10.286 1.00 97.12 79 VAL A O 1
ATOM 607 N N . LYS A 1 80 ? 4.204 -7.574 -11.569 1.00 96.06 80 LYS A N 1
ATOM 608 C CA . LYS A 1 80 ? 4.840 -8.085 -12.792 1.00 96.06 80 LYS A CA 1
ATOM 609 C C . LYS A 1 80 ? 6.333 -8.357 -12.598 1.00 96.06 80 LYS A C 1
ATOM 611 O O . LYS A 1 80 ? 6.835 -9.361 -13.096 1.00 96.06 80 LYS A O 1
ATOM 616 N N . ASN A 1 81 ? 7.032 -7.473 -11.891 1.00 96.56 81 ASN A N 1
ATOM 617 C CA . ASN A 1 81 ? 8.485 -7.517 -11.732 1.00 96.56 81 ASN A CA 1
ATOM 618 C C . ASN A 1 81 ? 8.942 -8.289 -10.487 1.00 96.56 81 ASN A C 1
ATOM 620 O O . ASN A 1 81 ? 10.141 -8.509 -10.316 1.00 96.56 81 ASN A O 1
ATOM 624 N N . GLU A 1 82 ? 8.035 -8.672 -9.585 1.00 96.19 82 GLU A N 1
ATOM 625 C CA . GLU A 1 82 ? 8.380 -9.510 -8.433 1.00 96.19 82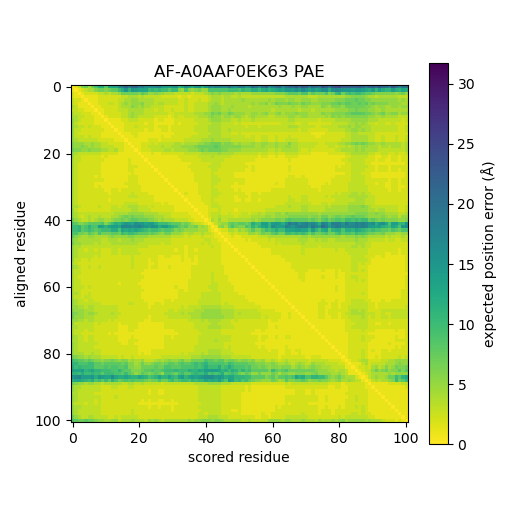 GLU A CA 1
ATOM 626 C C . GLU A 1 82 ? 8.553 -10.987 -8.811 1.00 96.19 82 GLU A C 1
ATOM 628 O O . GLU A 1 82 ? 9.431 -11.652 -8.266 1.00 96.19 82 GLU A O 1
ATOM 633 N N . GLY A 1 83 ? 7.754 -11.496 -9.751 1.00 93.56 83 GLY A N 1
ATOM 634 C CA . GLY A 1 83 ? 7.853 -12.883 -10.200 1.00 93.56 83 GLY A CA 1
ATOM 635 C C . GLY A 1 83 ? 6.703 -13.318 -11.102 1.00 93.56 83 GLY A C 1
ATOM 636 O O . GLY A 1 83 ? 5.708 -12.611 -11.273 1.00 93.56 83 GLY A O 1
ATOM 637 N N . GLN A 1 84 ? 6.830 -14.513 -11.668 1.00 90.94 84 GLN A N 1
ATOM 638 C CA . GLN A 1 84 ? 5.811 -15.131 -12.507 1.00 90.94 84 GLN A CA 1
ATOM 639 C C . GLN A 1 84 ? 4.733 -15.829 -11.661 1.00 90.94 84 GLN A C 1
ATOM 641 O O . GLN A 1 84 ? 4.936 -16.144 -10.481 1.00 90.94 84 GLN A O 1
ATOM 646 N N . PRO A 1 85 ? 3.529 -16.063 -12.211 1.00 84.88 85 PRO A N 1
ATOM 647 C CA . PRO A 1 85 ? 2.542 -16.926 -11.567 1.00 84.88 85 PRO A CA 1
ATOM 648 C C . PRO A 1 85 ? 3.143 -18.303 -11.234 1.00 84.88 85 PRO A C 1
ATOM 650 O O . PRO A 1 85 ? 3.698 -18.962 -12.106 1.00 84.88 85 PRO A O 1
ATOM 653 N N . GLY A 1 86 ? 3.029 -18.732 -9.973 1.00 83.06 86 GLY A N 1
ATOM 654 C CA . GLY A 1 86 ? 3.577 -20.007 -9.487 1.00 83.06 86 GLY A CA 1
ATOM 655 C C . GLY A 1 86 ? 4.925 -19.910 -8.760 1.00 83.06 86 GLY A C 1
ATOM 656 O O . GLY A 1 86 ? 5.322 -20.878 -8.108 1.00 83.06 86 GLY A O 1
ATOM 657 N N . ASP A 1 87 ? 5.600 -18.758 -8.795 1.00 90.25 87 ASP A N 1
ATOM 658 C CA . ASP A 1 87 ? 6.834 -18.558 -8.031 1.00 90.25 87 ASP A CA 1
ATOM 659 C C . ASP A 1 87 ? 6.568 -18.538 -6.521 1.00 90.25 87 ASP A C 1
ATOM 661 O O . ASP A 1 87 ? 5.659 -17.868 -6.033 1.00 90.25 87 ASP A O 1
ATOM 665 N N . LYS A 1 88 ? 7.415 -19.237 -5.755 1.00 81.38 88 LYS A N 1
ATOM 666 C CA . LYS A 1 88 ? 7.263 -19.404 -4.295 1.00 81.38 88 LYS A CA 1
ATOM 667 C C . LYS A 1 88 ? 7.603 -18.160 -3.463 1.00 81.38 88 LYS A C 1
ATOM 669 O O . LYS A 1 88 ? 7.463 -18.201 -2.246 1.00 81.38 88 LYS A O 1
ATOM 674 N N . LYS A 1 89 ? 8.150 -17.104 -4.069 1.00 87.25 89 LYS A N 1
ATOM 675 C CA . LYS A 1 89 ? 8.651 -15.916 -3.356 1.00 87.25 89 LYS A CA 1
ATOM 676 C C . LYS A 1 89 ? 8.094 -14.640 -3.977 1.00 87.25 89 LYS A C 1
ATOM 678 O O . LYS A 1 89 ? 8.812 -13.932 -4.673 1.00 87.25 89 LYS A O 1
ATOM 683 N N . ARG A 1 90 ? 6.814 -14.365 -3.714 1.00 95.12 90 ARG A N 1
ATOM 684 C CA . ARG A 1 90 ? 6.115 -13.156 -4.176 1.00 95.12 90 ARG A CA 1
ATOM 685 C C . ARG A 1 90 ? 5.484 -12.399 -3.011 1.00 95.12 90 ARG A C 1
ATOM 687 O O . ARG A 1 90 ? 4.276 -12.189 -2.953 1.00 95.12 90 ARG A O 1
ATOM 694 N N . THR A 1 91 ? 6.322 -12.057 -2.038 1.00 97.19 91 THR A N 1
ATOM 695 C CA . THR A 1 91 ? 5.920 -11.511 -0.738 1.00 97.19 91 THR A CA 1
ATOM 696 C C . THR A 1 91 ? 5.060 -10.249 -0.855 1.00 97.19 91 THR A C 1
ATOM 698 O O . THR A 1 91 ? 4.074 -10.109 -0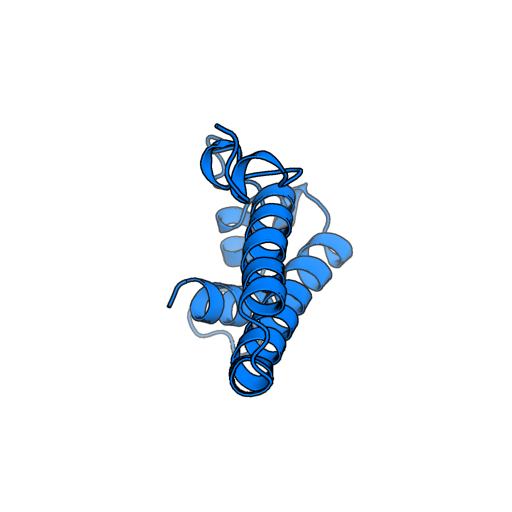.133 1.00 97.19 91 THR A O 1
ATOM 701 N N . ALA A 1 92 ? 5.406 -9.321 -1.746 1.00 97.88 92 ALA A N 1
ATOM 702 C CA . ALA A 1 92 ? 4.660 -8.086 -1.949 1.00 97.88 92 ALA A CA 1
ATOM 703 C C . ALA A 1 92 ? 3.362 -8.320 -2.735 1.00 97.88 92 ALA A C 1
ATOM 705 O O . ALA A 1 92 ? 2.338 -7.741 -2.383 1.00 97.88 92 ALA A O 1
ATOM 706 N N . THR A 1 93 ? 3.364 -9.220 -3.723 1.00 97.75 93 THR A N 1
ATOM 707 C CA . THR A 1 93 ? 2.156 -9.661 -4.441 1.00 97.75 93 THR A CA 1
ATOM 708 C C . THR A 1 93 ? 1.164 -10.317 -3.482 1.00 97.75 93 THR A C 1
ATOM 710 O O . THR A 1 93 ? -0.025 -10.012 -3.521 1.00 97.75 93 THR A O 1
ATOM 713 N N . GLU A 1 94 ? 1.634 -11.193 -2.593 1.00 96.56 94 GLU A N 1
ATOM 714 C CA . GLU A 1 94 ? 0.804 -11.808 -1.554 1.00 96.56 94 GLU A CA 1
ATOM 715 C C . GLU A 1 94 ? 0.275 -10.764 -0.568 1.00 96.56 94 GLU A C 1
ATOM 717 O O . GLU A 1 94 ? -0.900 -10.801 -0.212 1.00 96.56 94 GLU A O 1
ATOM 722 N N . GLY A 1 95 ? 1.116 -9.811 -0.153 1.00 97.69 95 GLY A N 1
ATOM 723 C CA . GLY A 1 95 ? 0.686 -8.688 0.680 1.00 97.69 95 GLY A CA 1
ATOM 724 C C . GLY A 1 95 ? -0.432 -7.879 0.021 1.00 97.69 95 GLY A C 1
ATOM 725 O O . GLY A 1 95 ? -1.458 -7.621 0.646 1.00 97.69 95 GLY A O 1
ATOM 726 N N . LEU A 1 96 ? -0.279 -7.551 -1.262 1.00 98.25 96 LEU A N 1
ATOM 727 C CA . LEU A 1 96 ? -1.301 -6.845 -2.029 1.00 98.25 96 LEU A CA 1
ATOM 728 C C . LEU A 1 96 ? -2.597 -7.654 -2.143 1.00 98.25 96 LEU A C 1
ATOM 730 O O . LEU A 1 96 ? -3.672 -7.098 -1.949 1.00 98.25 96 LEU A O 1
ATOM 734 N N . LEU A 1 97 ? -2.515 -8.962 -2.400 1.00 96.75 97 LEU A N 1
ATOM 735 C CA . LEU A 1 97 ? -3.691 -9.831 -2.464 1.00 96.75 97 LEU A CA 1
ATOM 736 C C . LEU A 1 97 ? -4.520 -9.777 -1.174 1.00 96.75 97 LEU A C 1
ATOM 738 O O . LEU A 1 97 ? -5.744 -9.741 -1.249 1.00 96.75 97 LEU A O 1
ATOM 742 N N . TRP A 1 98 ? -3.870 -9.790 -0.008 1.00 97.44 98 TRP A N 1
ATOM 743 C CA . TRP A 1 98 ? -4.569 -9.720 1.275 1.00 97.44 98 TRP A CA 1
ATOM 744 C C . TRP A 1 98 ? -5.144 -8.335 1.571 1.00 97.44 98 TRP A C 1
ATOM 746 O O . TRP A 1 98 ? -6.224 -8.267 2.138 1.00 97.44 98 TRP A O 1
ATOM 756 N N . LEU A 1 99 ? -4.495 -7.248 1.135 1.00 97.12 99 LEU A N 1
ATOM 757 C CA . LEU A 1 99 ? -5.065 -5.897 1.263 1.00 97.12 99 LEU A CA 1
ATOM 758 C C . LEU A 1 99 ? -6.293 -5.660 0.375 1.00 97.12 99 LEU A C 1
ATOM 760 O O . LEU A 1 99 ? -7.091 -4.780 0.680 1.00 97.12 99 LEU A O 1
ATOM 764 N N . LEU A 1 100 ? -6.424 -6.394 -0.733 1.00 96.06 100 LEU A N 1
ATOM 765 C CA . LEU A 1 100 ? -7.549 -6.262 -1.666 1.00 96.06 100 LEU A CA 1
ATOM 766 C C . LEU A 1 100 ? -8.778 -7.114 -1.292 1.00 96.06 100 LEU A C 1
ATOM 768 O O . LEU A 1 100 ? -9.786 -7.035 -1.994 1.00 96.06 100 LEU A O 1
ATOM 772 N N . ARG A 1 101 ? -8.689 -7.956 -0.257 1.00 93.00 101 ARG A N 1
ATOM 773 C CA . ARG A 1 101 ? -9.779 -8.827 0.217 1.00 93.00 101 ARG A CA 1
ATOM 774 C C . ARG A 1 101 ? -10.588 -8.158 1.318 1.00 93.00 101 ARG A C 1
ATOM 776 O O . ARG A 1 101 ? -11.815 -8.393 1.320 1.00 93.00 101 ARG A O 1
#